Protein AF-A0AAU6QIE5-F1 (afdb_monomer_lite)

Radius of gyration: 25.26 Å; chains: 1; bounding box: 53×43×70 Å

Foldseek 3Di:
DDDDPPPPPDPPQDCPPDNLVSVCVVPVVRDSVPDDDPVVVVVLVVCCVVPVVVCVVVVVDDPVPPPPPPPDDPDPDDDDD

Structure (mmCIF, N/CA/C/O backbone):
data_AF-A0AAU6QIE5-F1
#
_entry.id   AF-A0AAU6QIE5-F1
#
loop_
_atom_site.group_PDB
_atom_site.id
_atom_site.type_symbol
_atom_site.label_atom_id
_atom_site.label_alt_id
_atom_site.label_comp_id
_atom_site.label_asym_id
_atom_site.label_entity_id
_atom_site.label_seq_id
_atom_site.pdbx_PDB_ins_code
_atom_site.Cartn_x
_atom_site.Cartn_y
_atom_site.Cartn_z
_atom_site.occupancy
_atom_site.B_iso_or_equiv
_atom_site.auth_seq_id
_atom_site.auth_comp_id
_atom_site.auth_asym_id
_atom_site.auth_atom_id
_atom_site.pdbx_PDB_model_num
ATOM 1 N N . MET A 1 1 ? 22.459 -32.719 36.208 1.00 45.22 1 MET A N 1
ATOM 2 C CA . MET A 1 1 ? 21.134 -32.855 35.563 1.00 45.22 1 MET A CA 1
ATOM 3 C C . MET A 1 1 ? 20.579 -31.455 35.311 1.00 45.22 1 MET A C 1
ATOM 5 O O . MET A 1 1 ? 20.255 -30.772 36.270 1.00 45.22 1 MET A O 1
ATOM 9 N N . LYS A 1 2 ? 20.582 -30.969 34.061 1.00 45.16 2 LYS A N 1
ATOM 10 C CA . LYS A 1 2 ? 19.990 -29.667 33.692 1.00 45.16 2 LYS A CA 1
ATOM 11 C C . LYS A 1 2 ? 18.519 -29.898 33.344 1.00 45.16 2 LYS A C 1
ATOM 13 O O . LYS A 1 2 ? 18.228 -30.731 32.492 1.00 45.16 2 LYS A O 1
ATOM 18 N N . ALA A 1 3 ? 17.616 -29.193 34.020 1.00 49.97 3 ALA A N 1
ATOM 19 C CA . ALA A 1 3 ? 16.195 -29.201 33.689 1.00 49.97 3 ALA A CA 1
ATOM 20 C C . ALA A 1 3 ? 15.974 -28.597 32.287 1.00 49.97 3 ALA A C 1
ATOM 22 O O . ALA A 1 3 ? 16.679 -27.646 31.928 1.00 49.97 3 ALA A O 1
ATOM 23 N N . PRO A 1 4 ? 15.022 -29.110 31.489 1.00 46.91 4 PRO A N 1
ATOM 24 C CA . PRO A 1 4 ? 14.716 -28.522 30.196 1.00 46.91 4 PRO A CA 1
ATOM 25 C C . PRO A 1 4 ? 14.083 -27.144 30.401 1.00 46.91 4 PRO A C 1
ATOM 27 O O . PRO A 1 4 ? 13.137 -26.983 31.177 1.00 46.91 4 PRO A O 1
ATOM 30 N N . ILE A 1 5 ? 14.603 -26.145 29.685 1.00 57.19 5 ILE A N 1
ATOM 31 C CA . ILE A 1 5 ? 13.963 -24.838 29.556 1.00 57.19 5 ILE A CA 1
ATOM 32 C C . ILE A 1 5 ? 12.656 -25.087 28.811 1.00 57.19 5 ILE A C 1
ATOM 34 O O . ILE A 1 5 ? 12.633 -25.258 27.593 1.00 57.19 5 ILE A O 1
ATOM 38 N N . LYS A 1 6 ? 11.559 -25.164 29.565 1.00 51.81 6 LYS A N 1
ATOM 39 C CA . LYS A 1 6 ? 10.211 -25.155 29.016 1.00 51.81 6 LYS A CA 1
ATOM 40 C C . LYS A 1 6 ? 10.068 -23.812 28.311 1.00 51.81 6 LYS A C 1
ATOM 42 O O . LYS A 1 6 ? 9.957 -22.785 28.981 1.00 51.81 6 LYS A O 1
ATOM 47 N N . ALA A 1 7 ? 10.137 -23.813 26.979 1.00 51.12 7 ALA A N 1
ATOM 48 C CA . ALA A 1 7 ? 9.721 -22.671 26.183 1.00 51.12 7 ALA A CA 1
ATOM 49 C C . ALA A 1 7 ? 8.336 -22.290 26.705 1.00 51.12 7 ALA A C 1
ATOM 51 O O . ALA A 1 7 ? 7.400 -23.092 26.634 1.00 51.12 7 ALA A O 1
ATOM 52 N N . ARG A 1 8 ? 8.239 -21.128 27.362 1.00 52.19 8 ARG A N 1
ATOM 53 C CA . ARG A 1 8 ? 6.954 -20.573 27.767 1.00 52.19 8 ARG A CA 1
ATOM 54 C C . ARG A 1 8 ? 6.187 -20.399 26.469 1.00 52.19 8 ARG A C 1
ATOM 56 O O . ARG A 1 8 ? 6.477 -19.486 25.702 1.00 52.19 8 ARG A O 1
ATOM 63 N N . GLY A 1 9 ? 5.276 -21.337 26.213 1.00 44.56 9 GLY A N 1
ATOM 64 C CA . GLY A 1 9 ? 4.281 -21.209 25.168 1.00 44.56 9 GLY A CA 1
ATOM 65 C C . GLY A 1 9 ? 3.679 -19.822 25.292 1.00 44.56 9 GLY A C 1
ATOM 66 O O . GLY A 1 9 ? 3.389 -19.381 26.410 1.00 44.56 9 GLY A O 1
ATOM 67 N N . ALA A 1 10 ? 3.610 -19.138 24.151 1.00 51.56 10 ALA A N 1
ATOM 68 C CA . ALA A 1 10 ? 2.966 -17.851 23.993 1.00 51.56 10 ALA A CA 1
ATOM 69 C C . ALA A 1 10 ? 1.740 -17.798 24.908 1.00 51.56 10 ALA A C 1
ATOM 71 O O . ALA A 1 10 ? 0.833 -18.626 24.796 1.00 51.56 10 ALA A O 1
ATOM 72 N N . ALA A 1 11 ? 1.781 -16.887 25.881 1.00 49.84 11 ALA A N 1
ATOM 73 C CA . ALA A 1 11 ? 0.651 -16.637 26.754 1.00 49.84 11 ALA A CA 1
ATOM 74 C C . ALA A 1 11 ? -0.596 -16.436 25.882 1.00 49.84 11 ALA A C 1
ATOM 76 O O . ALA A 1 11 ? -0.506 -15.846 24.805 1.00 49.84 11 ALA A O 1
ATOM 77 N N . ALA A 1 12 ? -1.723 -16.974 26.341 1.00 51.91 12 ALA A N 1
ATOM 78 C CA . ALA A 1 12 ? -3.031 -16.969 25.696 1.00 51.91 12 ALA A CA 1
ATOM 79 C C . ALA A 1 12 ? -3.526 -15.546 25.350 1.00 51.91 12 ALA A C 1
ATOM 81 O O . ALA A 1 12 ? -4.353 -14.966 26.044 1.00 51.91 12 ALA A O 1
ATOM 82 N N . GLY A 1 13 ? -2.975 -14.977 24.283 1.00 50.19 13 GLY A N 1
ATOM 83 C CA . GLY A 1 13 ? -3.142 -13.584 23.876 1.00 50.19 13 GLY A CA 1
ATOM 84 C C . GLY A 1 13 ? -2.288 -13.280 22.649 1.00 50.19 13 GLY A C 1
ATOM 85 O O . GLY A 1 13 ? -1.630 -12.244 22.593 1.00 50.19 13 GLY A O 1
ATOM 86 N N . GLY A 1 14 ? -2.233 -14.231 21.707 1.00 58.31 14 GLY A N 1
ATOM 87 C CA . GLY A 1 14 ? -1.509 -14.066 20.452 1.00 58.31 14 GLY A CA 1
ATOM 88 C C . GLY A 1 14 ? -1.958 -12.783 19.768 1.00 58.31 14 GLY A C 1
ATOM 89 O O . GLY A 1 14 ? -3.160 -12.548 19.616 1.00 58.31 14 GLY A O 1
ATOM 90 N N . TRP A 1 15 ? -0.992 -11.941 19.400 1.00 50.50 15 TRP A N 1
ATOM 91 C CA . TRP A 1 15 ? -1.276 -10.800 18.545 1.00 50.50 15 TRP A CA 1
ATOM 92 C C . TRP A 1 15 ? -1.983 -11.330 17.299 1.00 50.50 15 TRP A C 1
ATOM 94 O O . TRP A 1 15 ? -1.526 -12.331 16.733 1.00 50.50 15 TRP A O 1
ATOM 104 N N . PRO A 1 16 ? -3.121 -10.739 16.903 1.00 61.19 16 PRO A N 1
ATOM 105 C CA . PRO A 1 16 ? -3.698 -11.058 15.6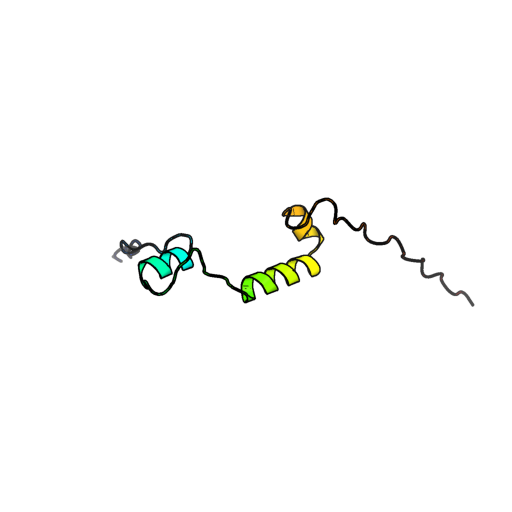12 1.00 61.19 16 PRO A CA 1
ATOM 106 C C . PRO A 1 16 ? -2.623 -10.881 14.537 1.00 61.19 16 PRO A C 1
ATOM 108 O O . PRO A 1 16 ? -1.709 -10.076 14.704 1.00 61.19 16 PRO A O 1
ATOM 111 N N . VAL A 1 17 ? -2.737 -11.642 13.447 1.00 67.81 17 VAL A N 1
ATOM 112 C CA . VAL A 1 17 ? -1.817 -11.544 12.297 1.00 67.81 17 VAL A CA 1
ATOM 113 C C . VAL A 1 17 ? -1.700 -10.096 11.798 1.00 67.81 17 VAL A C 1
ATOM 115 O O . VAL A 1 17 ? -0.662 -9.718 11.270 1.00 67.81 17 VAL A O 1
ATOM 118 N N . ASP A 1 18 ? -2.752 -9.307 12.022 1.00 77.69 18 ASP A N 1
ATOM 119 C CA . ASP A 1 18 ? -2.841 -7.880 11.751 1.00 77.69 18 ASP A CA 1
ATOM 120 C C . ASP A 1 18 ? -2.775 -7.050 13.051 1.00 77.69 18 ASP A C 1
ATOM 122 O O . ASP A 1 18 ? -3.620 -7.178 13.950 1.00 77.69 18 ASP A O 1
ATOM 126 N N . ASP A 1 19 ? -1.755 -6.204 13.158 1.00 85.44 19 ASP A N 1
ATOM 127 C CA . ASP A 1 19 ? -1.457 -5.393 14.337 1.00 85.44 19 ASP A CA 1
ATOM 128 C C . ASP A 1 19 ? -2.525 -4.323 14.592 1.00 85.44 19 ASP A C 1
ATOM 130 O O . ASP A 1 19 ? -2.927 -4.142 15.748 1.00 85.44 19 ASP A O 1
ATOM 134 N N . ILE A 1 20 ? -3.064 -3.695 13.540 1.00 89.56 20 ILE A N 1
ATOM 135 C CA . ILE A 1 20 ? -4.098 -2.665 13.676 1.00 89.56 20 ILE A CA 1
ATOM 136 C C . ILE A 1 20 ? -5.438 -3.238 14.148 1.00 89.56 20 ILE A C 1
ATOM 138 O O . ILE A 1 20 ? -6.059 -2.682 15.059 1.00 89.56 20 ILE A O 1
ATOM 142 N N . THR A 1 21 ? -5.857 -4.405 13.646 1.00 89.12 21 THR A N 1
ATOM 143 C CA . THR A 1 21 ? -7.036 -5.108 14.178 1.00 89.12 21 THR A CA 1
ATOM 144 C C . THR A 1 21 ? -6.840 -5.471 15.651 1.00 89.12 21 THR A C 1
ATOM 146 O O . THR A 1 21 ? -7.761 -5.355 16.464 1.00 89.12 21 THR A O 1
ATOM 149 N N . GLY A 1 22 ? -5.635 -5.907 16.029 1.00 88.25 22 GLY A N 1
ATOM 150 C CA . GLY A 1 22 ? -5.294 -6.181 17.425 1.00 88.25 22 GLY A CA 1
ATOM 151 C C . GLY A 1 22 ? -5.271 -4.942 18.313 1.00 88.25 22 GLY A C 1
ATOM 152 O O . GLY A 1 22 ? -5.505 -5.055 19.522 1.00 88.25 22 GLY A O 1
ATOM 153 N N . LEU A 1 23 ? -4.995 -3.779 17.733 1.00 89.19 23 LEU A N 1
ATOM 154 C CA . LEU A 1 23 ? -5.006 -2.503 18.424 1.00 89.19 23 LEU A CA 1
ATOM 155 C C . LEU A 1 23 ? -6.438 -2.004 18.647 1.00 89.19 23 LEU A C 1
ATOM 157 O O . LEU A 1 23 ? -6.778 -1.707 19.789 1.00 89.19 23 LEU A O 1
ATOM 161 N N . GLY A 1 24 ? -7.308 -2.047 17.633 1.00 91.44 24 GLY A N 1
ATOM 162 C CA . GLY A 1 24 ? -8.720 -1.651 17.772 1.00 91.44 24 GLY A CA 1
ATOM 163 C C . GLY A 1 24 ? -9.508 -2.494 18.786 1.00 91.44 24 GLY A C 1
ATOM 164 O O . GLY A 1 24 ? -10.440 -2.013 19.421 1.00 91.44 24 GLY A O 1
ATOM 165 N N . ARG A 1 25 ? -9.097 -3.748 19.036 1.00 89.12 25 ARG A N 1
ATOM 166 C CA . ARG A 1 25 ? -9.673 -4.583 20.115 1.00 89.12 25 ARG A CA 1
ATOM 167 C C . ARG A 1 25 ? -9.320 -4.106 21.525 1.00 89.12 25 ARG A C 1
ATOM 169 O O . ARG A 1 25 ? -10.006 -4.478 22.473 1.00 89.12 25 ARG A O 1
ATOM 176 N N . ARG A 1 26 ? -8.211 -3.380 21.679 1.00 89.25 26 ARG A N 1
ATOM 177 C CA . ARG A 1 26 ? -7.672 -2.936 22.975 1.00 89.25 26 ARG A CA 1
ATOM 178 C C . ARG A 1 26 ? -7.861 -1.441 23.212 1.00 89.25 26 ARG A C 1
ATOM 180 O O . ARG A 1 26 ? -7.917 -1.043 24.370 1.00 89.25 26 ARG A O 1
AT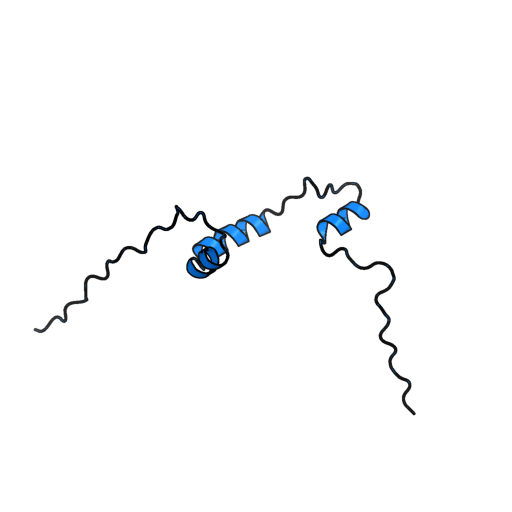OM 187 N N . LEU A 1 27 ? -7.963 -0.649 22.146 1.00 91.56 27 LEU A N 1
ATOM 188 C CA . LEU A 1 27 ? -8.127 0.797 22.188 1.00 91.56 27 LEU A CA 1
ATOM 189 C C . LEU A 1 27 ? -9.362 1.191 21.355 1.00 91.56 27 LEU A C 1
ATOM 191 O O . LEU A 1 27 ? -9.263 1.236 20.128 1.00 91.56 27 LEU A O 1
ATOM 195 N N . PRO A 1 28 ? -10.529 1.418 21.989 1.00 85.19 28 PRO A N 1
ATOM 196 C CA . PRO A 1 28 ? -11.794 1.653 21.286 1.00 85.19 28 PRO A CA 1
ATOM 197 C C . PRO A 1 28 ? -11.821 2.952 20.464 1.00 85.19 28 PRO A C 1
ATOM 199 O O . PRO A 1 28 ? -12.684 3.113 19.607 1.00 85.19 28 PRO A O 1
ATOM 202 N N . GLU A 1 29 ? -10.885 3.872 20.697 1.00 92.25 29 GLU A N 1
ATOM 203 C CA . GLU A 1 29 ? -10.696 5.093 19.911 1.00 92.25 29 GLU A CA 1
ATOM 204 C C . GLU A 1 29 ? -10.108 4.821 18.519 1.00 92.25 29 GLU A C 1
ATOM 206 O O . GLU A 1 29 ? -10.194 5.674 17.634 1.00 92.25 29 GLU A O 1
ATOM 211 N N . ILE A 1 30 ? -9.503 3.647 18.315 1.00 90.44 30 ILE A N 1
ATOM 212 C CA . ILE A 1 30 ? -8.953 3.233 17.027 1.00 90.44 30 ILE A CA 1
ATOM 213 C C . ILE A 1 30 ? -9.981 2.378 16.303 1.00 90.44 30 ILE A C 1
ATOM 215 O O . ILE A 1 30 ? -10.318 1.281 16.740 1.00 90.44 30 ILE A O 1
ATOM 219 N N . ASP A 1 31 ? -10.423 2.873 15.150 1.00 91.06 31 ASP A N 1
ATOM 220 C CA . ASP A 1 31 ? -11.224 2.124 14.190 1.00 91.06 31 ASP A CA 1
ATOM 221 C C . ASP A 1 31 ? -10.306 1.545 13.099 1.00 91.06 31 ASP A C 1
ATOM 223 O O . ASP A 1 31 ? -9.844 2.295 12.230 1.00 91.06 31 ASP A O 1
ATOM 227 N N . PRO A 1 32 ? -10.038 0.225 13.099 1.00 90.62 32 PRO A N 1
ATOM 228 C CA . PRO A 1 32 ? -9.194 -0.402 12.087 1.00 90.62 32 PRO A CA 1
ATOM 229 C C . PRO A 1 32 ? -9.742 -0.241 10.667 1.00 90.62 32 PRO A C 1
ATOM 231 O O . PRO A 1 32 ? -8.961 -0.174 9.724 1.00 90.62 32 PRO A O 1
ATOM 234 N N . ALA A 1 33 ? -11.065 -0.132 10.493 1.00 91.31 33 ALA A N 1
ATOM 235 C CA . ALA A 1 33 ? -11.674 0.031 9.172 1.00 91.31 33 ALA A CA 1
ATOM 236 C C . ALA A 1 33 ? -11.406 1.417 8.564 1.00 91.31 33 ALA A C 1
ATOM 238 O O . ALA A 1 33 ? -11.568 1.611 7.359 1.00 91.31 33 ALA A O 1
ATOM 239 N N . ARG A 1 34 ? -11.004 2.384 9.395 1.00 92.75 34 ARG A N 1
ATOM 240 C CA . ARG A 1 34 ? -10.676 3.758 8.993 1.00 92.75 34 ARG A CA 1
ATOM 241 C C . ARG A 1 34 ? -9.199 4.088 9.156 1.00 92.75 34 ARG A C 1
ATOM 243 O O . ARG A 1 34 ? -8.799 5.212 8.855 1.00 92.75 34 ARG A O 1
ATOM 250 N N . TYR A 1 35 ? -8.406 3.145 9.651 1.00 90.88 35 TYR A N 1
ATOM 251 C CA . TYR A 1 35 ? -6.979 3.338 9.807 1.00 90.88 35 TYR A CA 1
ATOM 252 C C . TYR A 1 35 ? -6.304 3.437 8.440 1.00 90.88 35 TYR A C 1
ATOM 254 O O . TYR A 1 35 ? -6.589 2.671 7.521 1.00 90.88 35 TYR A O 1
ATOM 262 N N . PHE A 1 36 ? -5.392 4.393 8.324 1.00 92.56 36 PHE A N 1
ATOM 263 C CA . PHE A 1 36 ? -4.630 4.629 7.116 1.00 92.56 36 PHE A CA 1
ATOM 264 C C . PHE A 1 36 ? -3.201 5.010 7.495 1.00 92.56 36 PHE A C 1
ATOM 266 O O . PHE A 1 36 ? -2.984 5.970 8.236 1.00 92.56 36 PHE A O 1
ATOM 273 N N . ASP A 1 37 ? -2.242 4.241 6.988 1.00 92.38 37 ASP A N 1
ATOM 274 C CA . ASP A 1 37 ? -0.817 4.486 7.172 1.00 92.38 37 ASP A CA 1
ATOM 275 C C . ASP A 1 37 ? -0.252 5.177 5.925 1.00 92.38 37 ASP A C 1
ATOM 277 O O . ASP A 1 37 ? -0.023 4.562 4.877 1.00 92.38 37 ASP A O 1
ATOM 281 N N . GLU A 1 38 ? -0.034 6.483 6.051 1.00 96.06 38 GLU A N 1
ATOM 282 C CA . GLU A 1 38 ? 0.533 7.297 4.981 1.00 96.06 38 GLU A CA 1
ATOM 283 C C . GLU A 1 38 ? 1.970 6.877 4.642 1.00 96.06 38 GLU A C 1
ATOM 285 O O . GLU A 1 38 ? 2.343 6.827 3.470 1.00 96.06 38 GLU A O 1
ATOM 290 N N . GLN A 1 39 ? 2.763 6.481 5.641 1.00 94.44 39 GLN A N 1
ATOM 291 C CA . GLN A 1 39 ? 4.143 6.054 5.431 1.00 94.44 39 GLN A CA 1
ATOM 292 C C . GLN A 1 39 ? 4.200 4.733 4.656 1.00 94.44 39 GLN A C 1
ATOM 294 O O . GLN A 1 39 ? 5.057 4.560 3.779 1.00 94.44 39 GLN A O 1
ATOM 29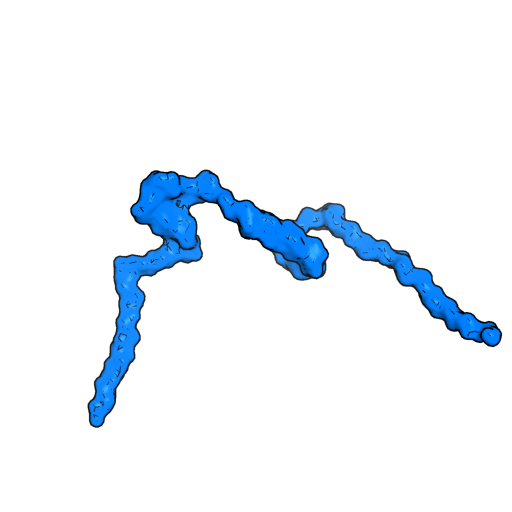9 N N . ALA A 1 40 ? 3.279 3.806 4.933 1.00 93.06 40 ALA A N 1
ATOM 300 C CA . ALA A 1 40 ? 3.130 2.589 4.143 1.00 93.06 40 ALA A CA 1
ATOM 301 C C . ALA A 1 40 ? 2.742 2.908 2.689 1.00 93.06 40 ALA A C 1
ATOM 303 O O . ALA A 1 40 ? 3.337 2.339 1.765 1.00 93.06 40 ALA A O 1
ATOM 304 N N . ARG A 1 41 ? 1.812 3.852 2.465 1.00 95.12 41 ARG A N 1
ATOM 305 C CA . ARG A 1 41 ? 1.435 4.297 1.110 1.00 95.12 41 ARG A CA 1
ATOM 306 C C . ARG A 1 41 ? 2.632 4.876 0.357 1.00 95.12 41 ARG A C 1
ATOM 308 O O . ARG A 1 41 ? 2.880 4.482 -0.783 1.00 95.12 41 ARG A O 1
ATOM 315 N N . GLU A 1 42 ? 3.378 5.787 0.971 1.00 96.88 42 GLU A N 1
ATOM 316 C CA . GLU A 1 42 ? 4.555 6.415 0.359 1.00 96.88 42 GLU A CA 1
ATOM 317 C C . GLU A 1 42 ? 5.651 5.389 0.051 1.00 96.88 42 GLU A C 1
ATOM 319 O O . GLU A 1 42 ? 6.213 5.371 -1.047 1.00 96.88 42 GLU A O 1
ATOM 324 N N . SER A 1 43 ? 5.915 4.480 0.991 1.00 93.56 43 SER A N 1
ATOM 325 C CA . SER A 1 43 ? 6.901 3.408 0.824 1.00 93.56 43 SER A CA 1
ATOM 326 C C . SER A 1 43 ? 6.531 2.479 -0.330 1.00 93.56 43 SER A C 1
ATOM 328 O O . SER A 1 43 ? 7.397 2.095 -1.120 1.00 93.56 43 SER A O 1
ATOM 330 N N . TYR A 1 44 ? 5.242 2.161 -0.468 1.00 92.75 44 TYR A N 1
ATOM 331 C CA . TYR A 1 44 ? 4.720 1.407 -1.600 1.00 92.75 44 TYR A CA 1
ATOM 332 C C . TYR A 1 44 ? 4.938 2.155 -2.923 1.00 92.75 44 TYR A C 1
ATOM 334 O O . TYR A 1 44 ? 5.533 1.594 -3.843 1.00 92.75 44 TYR A O 1
ATOM 342 N N . GLN A 1 45 ? 4.557 3.435 -3.011 1.00 95.31 45 GLN A N 1
ATOM 343 C CA . GLN A 1 45 ? 4.763 4.250 -4.218 1.00 95.31 45 GLN A CA 1
ATOM 344 C C . GLN A 1 45 ? 6.241 4.330 -4.616 1.00 95.31 45 GLN A C 1
ATOM 346 O O . GLN A 1 45 ? 6.593 4.156 -5.784 1.00 95.31 45 GLN A O 1
ATOM 351 N N . HIS A 1 46 ? 7.126 4.521 -3.640 1.00 94.44 46 HIS A N 1
ATOM 352 C CA . HIS A 1 46 ? 8.562 4.551 -3.877 1.00 94.44 46 HIS A CA 1
ATOM 353 C C . HIS A 1 46 ? 9.105 3.190 -4.347 1.00 94.44 46 HIS A C 1
ATOM 355 O O . HIS A 1 46 ? 9.957 3.133 -5.238 1.00 94.44 46 HIS A O 1
ATOM 361 N N . ALA A 1 47 ? 8.596 2.079 -3.805 1.00 91.12 47 ALA A N 1
ATOM 362 C CA . ALA A 1 47 ? 8.982 0.738 -4.235 1.00 91.12 47 ALA A CA 1
ATOM 363 C C . ALA A 1 47 ? 8.584 0.450 -5.692 1.00 91.12 47 ALA A C 1
ATOM 365 O O . ALA A 1 47 ? 9.371 -0.175 -6.407 1.00 91.12 47 ALA A O 1
ATOM 366 N N . LEU A 1 48 ? 7.426 0.946 -6.150 1.00 94.81 48 LEU A N 1
ATOM 367 C CA . LEU A 1 48 ? 7.000 0.815 -7.550 1.00 94.81 48 LEU A CA 1
ATOM 368 C C . LEU A 1 48 ? 8.000 1.461 -8.517 1.00 94.81 48 LEU A C 1
ATOM 370 O O . LEU A 1 48 ? 8.323 0.876 -9.551 1.00 94.81 48 LEU A O 1
ATOM 374 N N . VAL A 1 49 ? 8.521 2.639 -8.163 1.00 93.88 49 VAL A N 1
ATOM 375 C CA . VAL A 1 49 ? 9.489 3.379 -8.989 1.00 93.88 49 VAL A CA 1
ATOM 376 C C . VAL A 1 49 ? 10.879 2.749 -8.916 1.00 93.88 49 VAL A C 1
ATOM 378 O O . VAL A 1 49 ? 11.554 2.603 -9.934 1.00 93.88 49 VAL A O 1
ATOM 381 N N . LYS A 1 50 ? 11.318 2.357 -7.716 1.00 96.19 50 LYS A N 1
ATOM 382 C CA . LYS A 1 50 ? 12.669 1.830 -7.489 1.00 96.19 50 LYS A CA 1
ATOM 383 C C . LYS A 1 50 ? 12.863 0.420 -8.051 1.00 96.19 50 LYS A C 1
ATOM 385 O O . LYS A 1 50 ? 13.957 0.092 -8.506 1.00 96.19 50 LYS A O 1
ATOM 390 N N . TRP A 1 51 ? 11.823 -0.414 -8.019 1.00 95.94 51 TRP A N 1
ATOM 391 C CA . TRP A 1 51 ? 11.899 -1.832 -8.383 1.00 95.94 51 TRP A CA 1
ATOM 392 C C . TRP A 1 51 ? 10.838 -2.224 -9.425 1.00 95.94 51 TRP A C 1
ATOM 394 O O . TRP A 1 51 ? 10.008 -3.100 -9.169 1.00 95.94 51 TRP A O 1
ATOM 404 N N . PRO A 1 52 ? 10.865 -1.636 -10.632 1.00 91.06 52 PRO A N 1
ATOM 405 C CA . PRO A 1 52 ? 9.770 -1.767 -11.594 1.00 91.06 52 PRO A CA 1
ATOM 406 C C . PRO A 1 52 ? 9.545 -3.209 -12.074 1.00 91.06 52 PRO A C 1
ATOM 408 O O . PRO A 1 52 ? 8.409 -3.629 -12.286 1.00 91.06 52 PRO A O 1
ATOM 411 N N . VAL A 1 53 ? 10.610 -4.007 -12.215 1.00 93.88 53 VAL A N 1
ATOM 412 C CA . VAL A 1 53 ? 10.492 -5.426 -12.597 1.00 93.88 53 VAL A CA 1
ATOM 413 C C . VAL A 1 53 ? 9.801 -6.234 -11.498 1.00 93.88 53 VAL A C 1
ATOM 415 O O . VAL A 1 53 ? 8.880 -6.997 -11.784 1.00 93.88 53 VAL A O 1
ATOM 418 N N . LEU A 1 54 ? 10.208 -6.042 -10.240 1.00 94.62 54 LEU A N 1
ATOM 419 C CA . LEU A 1 54 ? 9.604 -6.731 -9.101 1.00 94.62 54 LEU A CA 1
ATOM 420 C C . LEU A 1 54 ? 8.130 -6.341 -8.945 1.00 94.62 54 LEU A C 1
ATOM 422 O O . LEU A 1 54 ? 7.288 -7.215 -8.764 1.00 94.62 54 LEU A O 1
ATOM 426 N N . ALA A 1 55 ? 7.808 -5.055 -9.104 1.00 93.75 55 ALA A N 1
ATOM 427 C CA . ALA A 1 55 ? 6.434 -4.566 -9.072 1.00 93.75 55 ALA A CA 1
ATOM 428 C C . ALA A 1 55 ? 5.541 -5.263 -10.114 1.00 93.75 55 ALA A C 1
ATOM 430 O O . ALA A 1 55 ? 4.423 -5.666 -9.793 1.00 93.75 55 ALA A O 1
ATOM 431 N N . ARG A 1 56 ? 6.045 -5.482 -11.337 1.00 88.88 56 ARG A N 1
ATOM 432 C CA . ARG A 1 56 ? 5.327 -6.224 -12.390 1.00 88.88 56 ARG A CA 1
ATOM 433 C C . ARG A 1 56 ? 5.139 -7.698 -12.040 1.00 88.88 56 ARG A C 1
ATOM 435 O O . ARG A 1 56 ? 4.038 -8.218 -12.193 1.00 88.88 56 ARG A O 1
ATOM 442 N N . LEU A 1 57 ? 6.179 -8.365 -11.534 1.00 94.00 57 LEU A N 1
ATOM 443 C CA . LEU A 1 57 ? 6.089 -9.773 -11.118 1.00 94.00 57 LEU A CA 1
ATOM 444 C C . LEU A 1 57 ? 5.076 -9.971 -9.987 1.00 94.00 57 LEU A C 1
ATOM 446 O O . LEU A 1 57 ? 4.336 -10.952 -9.978 1.00 94.00 57 LEU A O 1
ATOM 450 N N . MET A 1 58 ? 5.010 -9.010 -9.068 1.00 92.38 58 MET A N 1
ATOM 451 C CA . MET A 1 58 ? 4.049 -8.992 -7.970 1.00 92.38 58 MET A CA 1
ATOM 452 C C . MET A 1 58 ? 2.662 -8.467 -8.378 1.00 92.38 58 MET A C 1
ATOM 454 O O . MET A 1 58 ? 1.781 -8.391 -7.527 1.00 92.38 58 MET A O 1
ATOM 458 N N . LYS A 1 59 ? 2.447 -8.119 -9.658 1.00 90.06 59 LYS A N 1
ATOM 459 C CA . LYS A 1 59 ? 1.191 -7.551 -10.182 1.00 90.06 59 LYS A CA 1
ATOM 460 C C . LYS A 1 59 ? 0.722 -6.304 -9.415 1.00 90.06 59 LYS A C 1
ATOM 462 O O . LYS A 1 59 ? -0.469 -6.111 -9.201 1.00 90.06 59 LYS A O 1
ATOM 467 N N . LEU A 1 60 ? 1.669 -5.464 -8.994 1.00 87.81 60 LEU A N 1
ATOM 468 C CA . LEU A 1 60 ? 1.411 -4.229 -8.243 1.00 87.81 60 LEU A CA 1
ATOM 469 C C . LEU A 1 60 ? 1.141 -3.017 -9.146 1.00 87.81 60 LEU A C 1
ATOM 471 O O . LEU A 1 60 ? 0.798 -1.955 -8.647 1.00 87.81 60 LEU A O 1
ATOM 475 N N . VAL A 1 61 ? 1.317 -3.162 -10.458 1.00 85.06 61 VAL A N 1
ATOM 476 C CA . VAL A 1 61 ? 1.032 -2.136 -11.469 1.00 85.06 61 VAL A CA 1
ATOM 477 C C . VAL A 1 61 ? 0.038 -2.686 -12.492 1.00 85.06 61 VAL A C 1
ATOM 479 O O . VAL A 1 61 ? 0.106 -3.885 -12.794 1.00 85.06 61 VAL A O 1
ATOM 482 N N . PRO A 1 62 ? -0.867 -1.846 -13.032 1.00 78.19 62 PRO A N 1
ATOM 483 C CA . PRO A 1 62 ? -1.761 -2.238 -14.114 1.00 78.19 62 PRO A CA 1
ATOM 484 C C . PRO A 1 62 ? -0.976 -2.816 -15.294 1.00 78.19 62 PRO A C 1
ATOM 486 O O . PRO A 1 62 ? 0.099 -2.325 -15.640 1.00 78.19 62 PRO A O 1
ATOM 489 N N . ALA A 1 63 ? -1.520 -3.855 -15.931 1.00 65.94 63 ALA A N 1
ATOM 490 C CA . ALA A 1 63 ? -0.886 -4.485 -17.090 1.00 65.94 63 ALA A CA 1
ATOM 491 C C . ALA A 1 63 ? -0.731 -3.519 -18.282 1.00 65.94 63 ALA A C 1
ATOM 493 O O . ALA A 1 63 ? 0.144 -3.725 -19.120 1.00 65.94 63 ALA A O 1
ATOM 494 N N . ASP A 1 64 ? -1.536 -2.454 -18.316 1.00 65.69 64 ASP A N 1
ATOM 495 C CA . ASP A 1 64 ? -1.541 -1.449 -19.379 1.00 65.69 64 ASP A CA 1
ATOM 496 C C . ASP A 1 64 ? -0.523 -0.313 -19.149 1.00 65.69 64 ASP A C 1
ATOM 498 O O . ASP A 1 64 ? -0.093 0.322 -20.107 1.00 65.69 64 ASP A O 1
ATOM 502 N N . ASP A 1 65 ? -0.028 -0.123 -17.915 1.00 59.84 65 ASP A N 1
ATOM 503 C CA . ASP A 1 65 ? 1.055 0.827 -17.576 1.00 59.84 65 ASP A CA 1
ATOM 504 C C . ASP A 1 65 ? 2.456 0.252 -17.871 1.00 59.84 65 ASP A C 1
ATOM 506 O O . ASP A 1 65 ? 3.494 0.719 -17.381 1.00 59.84 65 ASP A O 1
ATOM 510 N N . VAL A 1 66 ? 2.520 -0.790 -18.702 1.00 55.09 66 VAL A N 1
ATOM 511 C CA . VAL A 1 66 ? 3.766 -1.340 -19.232 1.00 55.09 66 VAL A CA 1
ATOM 512 C C . VAL A 1 66 ? 4.273 -0.397 -20.321 1.00 55.09 66 VAL A C 1
ATOM 514 O O . VAL A 1 66 ? 4.295 -0.709 -21.508 1.00 55.09 66 VAL A O 1
ATOM 517 N N . ALA A 1 67 ? 4.758 0.772 -19.901 1.00 56.69 67 ALA A N 1
ATOM 518 C CA . ALA A 1 67 ? 5.752 1.484 -20.676 1.00 56.69 67 ALA A CA 1
ATOM 519 C C . ALA A 1 67 ? 6.944 0.529 -20.848 1.00 56.69 67 ALA A C 1
ATOM 521 O O . ALA A 1 67 ? 7.672 0.191 -19.899 1.00 56.69 67 ALA A O 1
ATOM 522 N N . LEU A 1 68 ? 7.078 0.009 -22.066 1.00 56.09 68 LEU A N 1
ATOM 523 C CA . LEU A 1 68 ? 8.291 -0.631 -22.544 1.00 56.09 68 LEU A CA 1
ATOM 524 C C . LEU A 1 68 ? 9.442 0.354 -22.297 1.00 56.09 68 LEU A C 1
ATOM 526 O O . LEU A 1 68 ? 9.293 1.536 -22.623 1.00 56.09 68 LEU A O 1
ATOM 530 N N . PRO A 1 69 ? 10.571 -0.073 -21.706 1.00 51.16 69 PRO A N 1
ATOM 531 C CA . PRO A 1 69 ? 11.717 0.812 -21.593 1.00 51.16 69 PRO A CA 1
ATOM 532 C C . PRO A 1 69 ? 12.098 1.252 -23.005 1.00 51.16 69 PRO A C 1
ATOM 534 O O . PRO A 1 69 ? 12.275 0.414 -23.892 1.00 51.16 69 PRO A O 1
ATOM 537 N N . A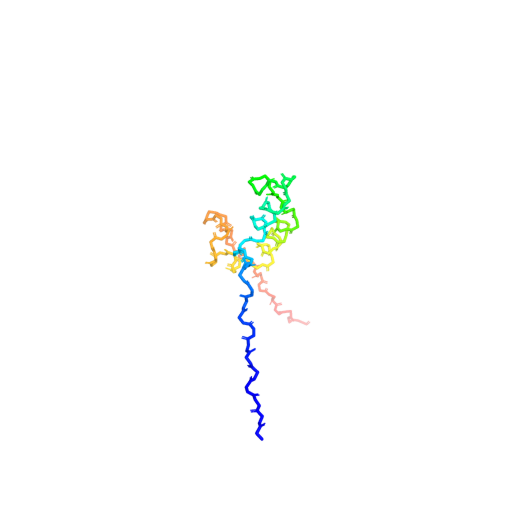LA A 1 70 ? 12.165 2.568 -23.206 1.00 52.09 70 ALA A N 1
ATOM 538 C CA . ALA A 1 70 ? 12.605 3.178 -24.444 1.00 52.09 70 ALA A CA 1
ATOM 539 C C . ALA A 1 70 ? 13.913 2.513 -24.886 1.00 52.09 70 ALA A C 1
ATOM 541 O O . ALA A 1 70 ? 14.960 2.666 -24.255 1.00 52.09 70 ALA A O 1
ATOM 542 N N . ALA A 1 71 ? 13.837 1.741 -25.966 1.00 53.69 71 ALA A N 1
ATOM 543 C CA . ALA A 1 71 ? 14.992 1.222 -26.664 1.00 53.69 71 ALA A CA 1
ATOM 544 C C . ALA A 1 71 ? 15.717 2.397 -27.330 1.00 53.69 71 ALA A C 1
ATOM 546 O O . ALA A 1 71 ? 15.527 2.649 -28.512 1.00 53.69 71 ALA A O 1
ATOM 547 N N . GLN A 1 72 ? 16.512 3.147 -26.569 1.00 48.97 72 GLN A N 1
ATOM 548 C CA . GLN A 1 72 ? 17.467 4.114 -27.106 1.00 48.97 72 GLN A CA 1
ATOM 549 C C . GLN A 1 72 ? 18.730 4.122 -26.245 1.00 48.97 72 GLN A C 1
ATOM 551 O O . GLN A 1 72 ? 18.983 5.024 -25.456 1.00 48.97 72 GLN A O 1
ATOM 556 N N . SER A 1 73 ? 19.561 3.099 -26.429 1.00 48.12 73 SER A N 1
ATOM 557 C CA . SER A 1 73 ? 21.000 3.348 -26.460 1.00 48.12 73 SER A CA 1
ATOM 558 C C . SER A 1 73 ? 21.360 3.662 -27.909 1.00 48.12 73 SER A C 1
ATOM 560 O O . SER A 1 73 ? 21.409 2.728 -28.711 1.00 48.12 73 SER A O 1
ATOM 562 N N . PRO A 1 74 ? 21.616 4.923 -28.299 1.00 45.44 74 PRO A N 1
ATOM 563 C CA . PRO A 1 74 ? 22.471 5.130 -29.447 1.00 45.44 74 PRO A CA 1
ATOM 564 C C . PRO A 1 74 ? 23.856 4.633 -29.034 1.00 45.44 74 PRO A C 1
ATOM 566 O O . PRO A 1 74 ? 24.452 5.106 -28.064 1.00 45.44 74 PRO A O 1
ATOM 569 N N . ALA A 1 75 ? 24.311 3.599 -29.735 1.00 51.84 75 ALA A N 1
ATOM 570 C CA . ALA A 1 75 ? 25.656 3.077 -29.632 1.00 51.84 75 ALA A CA 1
ATOM 571 C C . ALA A 1 75 ? 26.656 4.239 -29.597 1.00 51.84 75 ALA A C 1
ATOM 573 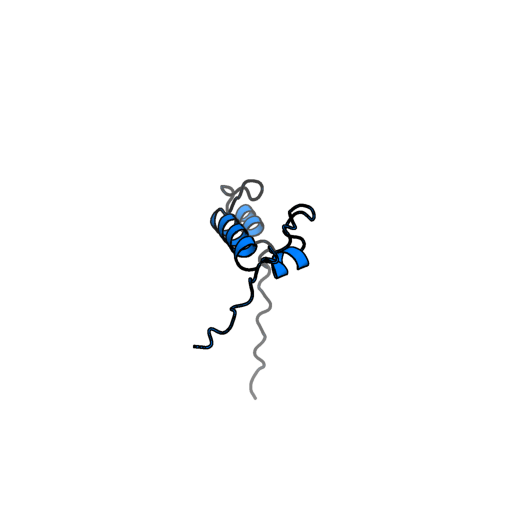O O . ALA A 1 75 ? 26.671 5.099 -30.478 1.00 51.84 75 ALA A O 1
ATOM 574 N N . ARG A 1 76 ? 27.488 4.259 -28.556 1.00 53.91 76 ARG A N 1
ATOM 575 C CA . ARG A 1 76 ? 28.690 5.086 -28.502 1.00 53.91 76 ARG A CA 1
ATOM 576 C C . ARG A 1 76 ? 29.550 4.670 -29.700 1.00 53.91 76 ARG A C 1
ATOM 578 O O . ARG A 1 76 ? 30.131 3.588 -29.684 1.00 53.91 76 ARG A O 1
ATOM 585 N N . ALA A 1 77 ? 29.574 5.478 -30.755 1.00 56.81 77 ALA A N 1
ATOM 586 C CA . ALA A 1 77 ? 30.523 5.290 -31.843 1.00 56.81 77 ALA A CA 1
ATOM 587 C C . ALA A 1 77 ? 31.944 5.493 -31.281 1.00 56.81 77 ALA A C 1
ATOM 589 O O . ALA A 1 77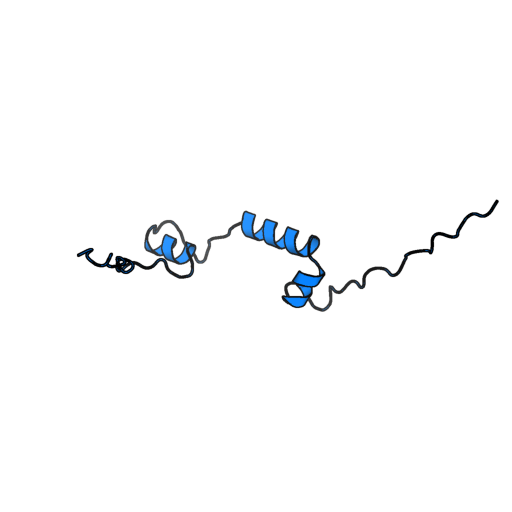 ? 32.154 6.454 -30.531 1.00 56.81 77 ALA A O 1
ATOM 590 N N . PRO A 1 78 ? 32.918 4.616 -31.583 1.00 57.50 78 PRO A N 1
ATOM 591 C CA . PRO A 1 78 ? 34.304 4.898 -31.255 1.00 57.50 78 PRO A CA 1
ATOM 592 C C . PRO A 1 78 ? 34.782 6.040 -32.157 1.00 57.50 78 PRO A C 1
ATOM 594 O O . PRO A 1 78 ? 34.752 5.926 -33.381 1.00 57.50 78 PRO A O 1
ATOM 597 N N . VAL A 1 79 ? 35.203 7.150 -31.550 1.00 57.03 79 VAL A N 1
ATOM 598 C CA . VAL A 1 79 ? 35.991 8.169 -32.247 1.00 57.03 79 VAL A CA 1
ATOM 599 C C . VAL A 1 79 ? 37.379 7.573 -32.463 1.00 57.03 79 VAL A C 1
ATOM 601 O O . VAL A 1 79 ? 38.105 7.322 -31.503 1.00 57.03 79 VAL A O 1
ATOM 604 N N . LEU A 1 80 ? 37.697 7.295 -33.723 1.00 56.75 80 LEU A N 1
ATOM 605 C CA . LEU A 1 80 ? 39.052 7.123 -34.227 1.00 56.75 80 LEU A CA 1
ATOM 606 C C . LEU A 1 80 ? 39.389 8.396 -35.004 1.00 56.75 80 LEU A C 1
ATOM 608 O O . LEU A 1 80 ? 38.951 8.531 -36.143 1.00 56.75 80 LEU A O 1
ATOM 612 N N . GLU A 1 81 ? 40.116 9.313 -34.371 1.00 46.66 81 GLU A N 1
ATOM 613 C CA . GLU A 1 81 ? 41.222 10.066 -34.982 1.00 46.66 81 GLU A CA 1
ATOM 614 C C . GLU A 1 81 ? 42.127 10.641 -33.887 1.00 46.66 81 GLU A C 1
ATOM 616 O O . GLU A 1 81 ? 41.579 11.219 -32.917 1.00 46.66 81 GLU A O 1
#

pLDDT: mean 74.42, std 19.37, range [44.56, 96.88]

Sequence (81 aa):
MKAPIKARGAAAGGWPVDDITGLGRRLPEIDPARYFDEQARESYQHALVKWPVLARLMKLVPADDVALPAAQSPARAPVLE

Secondary structure (DSSP, 8-state):
-PPP-------S-PPPSSHHHHHHTT-TT--GGG---HHHHHHHHHHHHH-HHHHHHTT-S-TT-----------------